Protein 7MQ3 (pdb70)

Secondary structure (DSSP, 8-state):
-TT-HHHHHHHHHHHHHHHHHHHHHTT--HHHHHHHHHHHHHHHHHHHHHHHHHHHHHHHHS--SSHHHHHHHHHHHHHHHH-

Foldseek 3Di:
DPPDVLVVLVVVLVVLVVVLVVCVVVVHDPVVSVVSVVVSVVSVVVSVLVVLVVVLVCLVVVDDPPVVVSVVVNVVSVVVVVD

Structure (mmCIF, N/CA/C/O backbone):
data_7MQ3
#
_entry.id   7MQ3
#
_cell.length_a   31.910
_cell.length_b   66.930
_cell.length_c   76.050
_cell.angle_alpha   90.000
_cell.angle_beta   90.000
_cell.angle_gamma   90.000
#
_symmetry.space_group_name_H-M   'I 2 2 2'
#
loop_
_entity.id
_entity.type
_entity.pdbx_description
1 polymer 'Copper-sensing transcriptional repressor csoR'
2 non-polymer '2-(N-MORPHOLINO)-ETHANESULFONIC ACID'
3 non-polymer 'SODIUM ION'
4 water water
#
loop_
_atom_site.group_PDB
_atom_site.id
_atom_site.type_symbol
_atom_site.label_atom_id
_atom_site.label_alt_id
_atom_site.label_comp_id
_atom_site.label_asym_id
_atom_site.label_entity_id
_atom_site.label_seq_id
_atom_site.pdbx_PDB_ins_code
_atom_site.Cartn_x
_atom_site.Cartn_y
_atom_site.Cartn_z
_atom_site.occupancy
_atom_site.B_iso_or_equiv
_atom_site.auth_seq_id
_atom_site.auth_comp_id
_atom_site.auth_asym_id
_atom_site.auth_atom_id
_atom_site.pdbx_PDB_model_num
ATOM 1 N N . GLY A 1 1 ? 14.67831 11.75801 18.80699 1.000 51.21209 1 GLY A N 1
ATOM 2 C CA . GLY A 1 1 ? 14.66835 10.31332 19.17029 1.000 49.63323 1 GLY A CA 1
ATOM 3 C C . GLY A 1 1 ? 13.84128 9.47393 18.22066 1.000 49.52038 1 GLY A C 1
ATOM 4 O O . GLY A 1 1 ? 13.64467 9.84741 17.06794 1.000 48.36984 1 GLY A O 1
ATOM 10 N N . THR A 1 2 ? 13.35312 8.33216 18.71079 1.000 54.45178 2 THR A N 1
ATOM 11 C CA . THR A 1 2 ? 13.05577 7.21564 17.82007 1.000 54.27284 2 THR A CA 1
ATOM 12 C C . THR A 1 2 ? 11.86721 7.53018 16.91938 1.000 51.42805 2 THR A C 1
ATOM 13 O O . THR A 1 2 ? 11.88416 7.21167 15.72494 1.000 48.76213 2 THR A O 1
ATOM 24 N N . ASN A 1 3 ? 10.82620 8.15479 17.47210 1.000 50.93050 3 ASN A N 1
ATOM 25 C CA . ASN A 1 3 ? 9.54677 8.30184 16.79102 1.000 51.45981 3 ASN A CA 1
ATOM 26 C C . ASN A 1 3 ? 9.31764 9.72407 16.28880 1.000 50.13073 3 ASN A C 1
ATOM 27 O O . ASN A 1 3 ? 8.17087 10.11943 16.05746 1.000 51.29095 3 ASN A O 1
ATOM 38 N N . SER A 1 4 ? 10.38415 10.50109 16.12098 1.000 48.40622 4 SER A N 1
ATOM 39 C CA . SER A 1 4 ? 10.24171 11.94180 15.96984 1.000 43.04327 4 SER A CA 1
ATOM 40 C C . SER A 1 4 ? 9.57712 12.27312 14.63946 1.000 39.60542 4 SER A C 1
ATOM 41 O O . SER A 1 4 ? 9.85517 11.64869 13.61228 1.000 38.27917 4 SER A O 1
ATOM 49 N N . LYS A 1 5 ? 8.69600 13.27390 14.66198 1.000 36.60491 5 LYS A N 1
ATOM 50 C CA . LYS A 1 5 ? 7.98438 13.65514 13.44884 1.000 32.06603 5 LYS A CA 1
ATOM 51 C C . LYS A 1 5 ? 8.91941 14.21686 12.38725 1.000 29.21235 5 LYS A C 1
ATOM 52 O O . LYS A 1 5 ? 8.55788 14.24281 11.20524 1.000 28.58595 5 LYS A O 1
ATOM 71 N N . TYR A 1 6 ? 10.10888 14.67392 12.77619 1.000 28.96488 6 TYR A N 1
ATOM 72 C CA . TYR A 1 6 ? 11.05063 15.19067 11.79237 1.000 27.71249 6 TYR A CA 1
ATOM 73 C C . TYR A 1 6 ? 11.70489 14.07573 10.99270 1.000 26.60167 6 TYR A C 1
ATOM 74 O O . TYR A 1 6 ? 12.01060 14.26729 9.81115 1.000 27.31999 6 TYR A O 1
ATOM 92 N N . ILE A 1 7 ? 11.91224 12.91000 11.60309 1.000 26.69080 7 ILE A N 1
ATOM 93 C CA . ILE A 1 7 ? 12.29074 11.73105 10.82867 1.000 27.06428 7 ILE A CA 1
ATOM 94 C C . ILE A 1 7 ? 11.24295 11.44174 9.76014 1.000 24.80919 7 ILE A C 1
ATOM 95 O O . ILE A 1 7 ? 11.57182 11.19523 8.59513 1.000 23.43802 7 ILE A O 1
ATOM 111 N N . THR A 1 8 ? 9.96557 11.47542 10.14123 1.000 24.33008 8 THR A N 1
ATOM 112 C CA . THR A 1 8 ? 8.90339 11.16699 9.18791 1.000 22.38321 8 THR A CA 1
ATOM 113 C C . THR A 1 8 ? 8.86562 12.19090 8.06225 1.000 23.15330 8 THR A C 1
ATOM 114 O O . THR A 1 8 ? 8.74523 11.82864 6.88436 1.000 20.83770 8 THR A O 1
ATOM 125 N N . ALA A 1 9 ? 8.98229 13.47626 8.39972 1.000 22.19320 9 ALA A N 1
ATOM 126 C CA . ALA A 1 9 ? 8.98243 14.50988 7.37163 1.000 22.89278 9 ALA A CA 1
ATOM 127 C C . ALA A 1 9 ? 10.13468 14.31755 6.39384 1.000 20.68769 9 ALA A C 1
ATOM 128 O O . ALA A 1 9 ? 9.95970 14.46692 5.17922 1.000 19.96653 9 ALA A O 1
ATOM 135 N N . LEU A 1 10 ? 11.32578 13.99628 6.90057 1.000 20.15867 10 LEU A N 1
ATOM 136 C CA . LEU A 1 10 ? 12.46551 13.82536 6.00660 1.000 20.22395 10 LEU A CA 1
ATOM 137 C C . LEU A 1 10 ? 12.36349 12.53246 5.20849 1.000 18.88234 10 LEU A C 1
ATOM 138 O O . LEU A 1 10 ? 12.86079 12.46296 4.07925 1.000 19.37424 10 LEU A O 1
ATOM 154 N N . LYS A 1 11 ? 11.72132 11.50571 5.76703 1.000 18.96918 11 LYS A N 1
ATOM 155 C CA . LYS A 1 11 ? 11.46248 10.29821 4.99136 1.000 19.19808 11 LYS A CA 1
ATOM 156 C C . LYS A 1 11 ? 10.48029 10.55892 3.85727 1.000 19.05852 11 LYS A C 1
ATOM 157 O O . LYS A 1 11 ? 10.59211 9.94542 2.78986 1.000 18.52146 11 LYS A O 1
ATOM 176 N N . ARG A 1 12 ? 9.52544 11.46853 4.05753 1.000 19.32686 12 ARG A N 1
ATOM 177 C CA . ARG A 1 12 ? 8.67191 11.89019 2.95221 1.000 19.02966 12 ARG A CA 1
ATOM 178 C C . ARG A 1 12 ? 9.49036 12.56671 1.86190 1.000 18.83465 12 ARG A C 1
ATOM 179 O O . ARG A 1 12 ? 9.32730 12.27227 0.67327 1.000 21.31097 12 ARG A O 1
ATOM 200 N N . SER A 1 13 ? 10.37543 13.48571 2.24877 1.000 18.14789 13 SER A N 1
ATOM 201 C CA . SER A 1 13 ? 11.20936 14.16461 1.26214 1.000 17.50910 13 SER A CA 1
ATOM 202 C C . SER A 1 13 ? 12.14896 13.18665 0.57003 1.000 19.29260 13 SER A C 1
ATOM 203 O O . SER A 1 13 ? 12.39435 13.29546 -0.63698 1.000 21.45570 13 SER A O 1
ATOM 211 N N . GLU A 1 14 ? 12.68367 12.22497 1.32263 1.000 18.52442 14 GLU A N 1
ATOM 212 C CA . GLU A 1 14 ? 13.51551 11.18074 0.73509 1.000 19.99782 14 GLU A CA 1
ATOM 213 C C . GLU A 1 14 ? 12.76347 10.43603 -0.35731 1.000 20.20575 14 GLU A C 1
ATOM 214 O O . GLU A 1 14 ? 13.28465 10.23109 -1.46003 1.000 20.72694 14 GLU A O 1
ATOM 226 N N . GLY A 1 15 ? 11.53190 10.01963 -0.07325 1.000 19.70872 15 GLY A N 1
ATOM 227 C CA . GLY A 1 15 ? 10.75517 9.32349 -1.08369 1.000 22.97717 15 GLY A CA 1
ATOM 228 C C . GLY A 1 15 ? 10.42055 10.20634 -2.26908 1.000 21.95352 15 GLY A C 1
ATOM 229 O O . GLY A 1 15 ? 10.43219 9.75449 -3.41682 1.000 23.05613 15 GLY A O 1
ATOM 233 N N . GLN A 1 16 ? 10.11264 11.47703 -2.00868 1.000 21.21683 16 GLN A N 1
ATOM 234 C CA . GLN A 1 16 ? 9.81366 12.39735 -3.09718 1.000 23.72505 16 GLN A CA 1
ATOM 235 C C . GLN A 1 16 ? 11.01898 12.57283 -4.00845 1.000 21.46168 16 GLN A C 1
ATOM 236 O O . GLN A 1 16 ? 10.87389 12.66402 -5.23264 1.000 22.93502 16 GLN A O 1
ATOM 250 N N . LEU A 1 17 ? 12.21870 12.63050 -3.43021 1.000 21.26369 17 LEU A N 1
ATOM 251 C CA . LEU A 1 17 ? 13.42122 12.71185 -4.24953 1.000 20.14876 17 LEU A CA 1
ATOM 252 C C . LEU A 1 17 ? 13.54681 11.49681 -5.15690 1.000 21.82383 17 LEU A C 1
ATOM 253 O O . LEU A 1 17 ? 13.97860 11.61684 -6.30608 1.000 20.62204 17 LEU A O 1
ATOM 270 N N . ARG A 1 18 ? 13.16715 10.31849 -4.66164 1.000 22.84325 18 ARG A N 1
ATOM 271 C CA . ARG A 1 18 ? 13.17484 9.13443 -5.51401 1.000 24.03861 18 ARG A CA 1
ATOM 272 C C . ARG A 1 18 ? 12.19391 9.28568 -6.66739 1.000 25.98523 18 ARG A C 1
ATOM 273 O O . ARG A 1 18 ? 12.51025 8.94684 -7.81455 1.000 26.02764 18 ARG A O 1
ATOM 294 N N . GLY A 1 19 ? 10.99639 9.79633 -6.38470 1.000 27.24346 19 GLY A N 1
ATOM 295 C CA . GLY A 1 19 ? 10.05493 10.06998 -7.45444 1.000 26.49856 19 GLY A CA 1
ATOM 296 C C . GLY A 1 19 ? 10.60414 11.04925 -8.47508 1.000 22.70957 19 GLY A C 1
ATOM 297 O O . GLY A 1 19 ? 10.41147 10.87699 -9.67913 1.000 25.65618 19 GLY A O 1
ATOM 301 N N . ILE A 1 20 ? 11.28880 12.09128 -8.00380 1.000 23.75339 20 ILE A N 1
ATOM 302 C CA . ILE A 1 20 ? 11.81498 13.09351 -8.92423 1.000 22.21936 20 ILE A CA 1
ATOM 303 C C . ILE A 1 20 ? 12.91716 12.49583 -9.78500 1.000 20.72464 20 ILE A C 1
ATOM 304 O O . ILE A 1 20 ? 13.05089 12.83327 -10.96598 1.000 22.08228 20 ILE A O 1
ATOM 320 N N . GLN A 1 21 ? 13.72602 11.60387 -9.21032 1.000 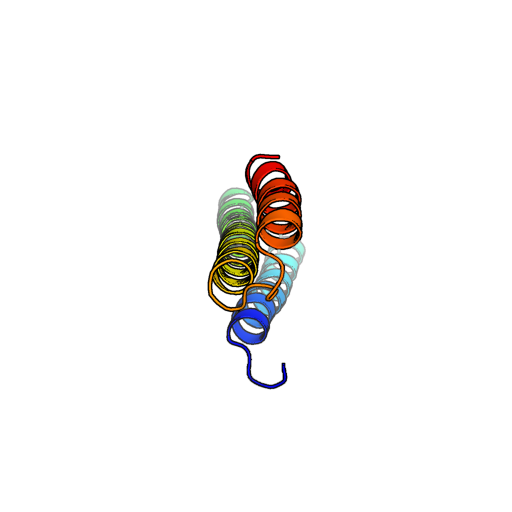21.51938 21 GLN A N 1
ATOM 321 C CA . GLN A 1 21 ? 14.71606 10.89147 -10.00855 1.000 23.31933 21 GLN A CA 1
ATOM 322 C C . GLN A 1 21 ? 14.05734 10.16468 -11.17252 1.000 24.58822 21 GLN A C 1
ATOM 323 O O . GLN A 1 21 ? 14.58792 10.1532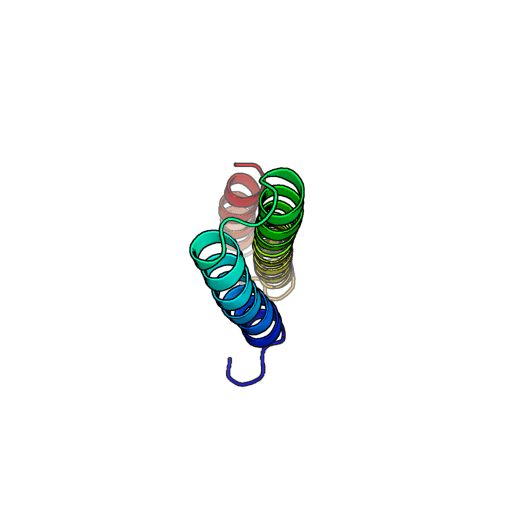1 -12.28860 1.000 24.43003 21 GLN A O 1
ATOM 337 N N . LYS A 1 22 ? 12.89432 9.55811 -10.93532 1.000 26.53271 22 LYS A N 1
ATOM 338 C CA . LYS A 1 22 ? 12.17785 8.89354 -12.01674 1.000 26.60983 22 LYS A CA 1
ATOM 339 C C . LYS A 1 22 ? 11.69706 9.89422 -13.05973 1.000 28.95388 22 LYS A C 1
ATOM 340 O O . LYS A 1 22 ? 11.74759 9.61726 -14.26272 1.000 28.31216 22 LYS A O 1
ATOM 359 N N . MET A 1 23 ? 11.20680 11.05419 -12.61730 1.000 27.54103 23 MET A N 1
ATOM 360 C CA . MET A 1 23 ? 10.78225 12.07922 -13.56381 1.000 25.91746 23 MET A CA 1
ATOM 361 C C . MET A 1 23 ? 11.92801 12.47660 -14.48390 1.000 27.64873 23 MET A C 1
ATOM 362 O O . MET A 1 23 ? 11.72558 12.69146 -15.68482 1.000 29.96199 23 MET A O 1
ATOM 376 N N . ILE A 1 24 ? 13.14176 12.56765 -13.93889 1.000 25.60961 24 ILE A N 1
ATOM 377 C CA . ILE A 1 24 ? 14.29728 12.91380 -14.75951 1.000 26.87300 24 ILE A CA 1
ATOM 378 C C . ILE A 1 24 ? 14.66178 11.76131 -15.68322 1.000 30.65930 24 ILE A C 1
ATOM 379 O O . ILE A 1 24 ? 14.94705 11.96431 -16.87002 1.000 30.84939 24 ILE A O 1
ATOM 395 N N . GLU A 1 25 ? 14.65991 10.53306 -15.16059 1.000 32.97108 25 GLU A N 1
ATOM 396 C CA . GLU A 1 25 ? 14.84969 9.36653 -16.01382 1.000 38.20784 25 GLU A CA 1
ATOM 397 C C . GLU A 1 25 ? 13.89545 9.39603 -17.19830 1.000 36.98485 25 GLU A C 1
ATOM 398 O O . GLU A 1 25 ? 14.25731 8.99743 -18.31099 1.000 41.21590 25 GLU A O 1
ATOM 410 N N . GLY A 1 26 ? 12.67573 9.87402 -16.98085 1.000 37.64738 26 GLY A N 1
ATOM 411 C CA . GLY A 1 26 ? 11.65136 9.88895 -18.00076 1.000 38.29221 26 GLY A CA 1
ATOM 412 C C . GLY A 1 26 ? 11.54277 11.17300 -18.78983 1.000 37.83204 26 GLY A C 1
ATOM 413 O O . GLY A 1 26 ? 10.57919 11.33852 -19.54555 1.000 40.18700 26 GLY A O 1
ATOM 417 N N . ASP A 1 27 ? 12.49896 12.08652 -18.63657 1.000 37.22113 27 ASP A N 1
ATOM 418 C CA . ASP A 1 27 ? 12.50351 13.34935 -19.37035 1.000 39.40834 27 ASP A CA 1
ATOM 419 C C . ASP A 1 27 ? 11.17170 14.07938 -19.22401 1.000 39.08239 27 ASP A C 1
ATOM 420 O O . ASP A 1 27 ? 10.66499 14.69474 -20.16466 1.000 42.12658 27 ASP A O 1
ATOM 429 N N . ARG A 1 28 ? 10.60471 14.01769 -18.02190 1.000 39.81109 28 ARG A N 1
ATOM 430 C CA . ARG A 1 28 ? 9.38368 14.74822 -17.72856 1.000 42.52474 28 ARG A CA 1
ATOM 431 C C . ARG A 1 28 ? 9.61657 16.25053 -17.86671 1.000 44.04566 28 ARG A C 1
ATOM 432 O O . ARG A 1 28 ? 10.75237 16.73646 -17.87458 1.000 41.94823 28 ARG A O 1
ATOM 453 N N . ASP A 1 29 ? 8.51486 16.98950 -17.97622 1.000 48.38824 29 ASP A N 1
ATOM 454 C CA . ASP A 1 29 ? 8.60004 18.42512 -18.20192 1.000 51.56725 29 ASP A CA 1
ATOM 455 C C . ASP A 1 29 ? 9.38819 19.08030 -17.07760 1.000 43.11988 29 ASP A C 1
ATOM 456 O O . ASP A 1 29 ? 9.14055 18.82146 -15.89601 1.000 42.67961 29 ASP A O 1
ATOM 466 N N . CYS A 1 30 ? 10.35300 19.92227 -17.45427 1.000 41.34252 30 CYS A N 1
ATOM 467 C CA . CYS A 1 30 ? 11.17107 20.61770 -16.46782 1.000 39.88483 30 CYS A CA 1
ATOM 468 C C . CYS A 1 30 ? 10.30846 21.29817 -15.41168 1.000 34.27622 30 CYS A C 1
ATOM 469 O O . CYS A 1 30 ? 10.67078 21.32993 -14.23336 1.000 30.86563 30 CYS A O 1
ATOM 477 N N . ALA A 1 31 ? 9.15631 21.83273 -15.81731 1.000 33.58359 31 ALA A N 1
ATOM 478 C CA . ALA A 1 31 ? 8.32531 22.58048 -14.87762 1.000 31.16811 31 ALA A CA 1
ATOM 479 C C . ALA A 1 31 ? 7.77538 21.67300 -13.78505 1.000 29.05211 31 ALA A C 1
ATOM 480 O O . ALA A 1 31 ? 7.74175 22.05898 -12.61005 1.000 29.06482 31 ALA A O 1
ATOM 487 N N . ASP A 1 32 ? 7.34146 20.46374 -14.14726 1.000 29.20693 32 ASP A N 1
ATOM 488 C CA . ASP A 1 32 ? 6.89418 19.50457 -13.14277 1.000 29.61768 32 ASP A CA 1
ATOM 489 C C . ASP A 1 32 ? 8.03693 19.12007 -12.21051 1.000 26.12049 32 ASP A C 1
ATOM 490 O O . ASP A 1 32 ? 7.86775 19.06255 -10.98651 1.000 27.09589 32 ASP A O 1
ATOM 499 N N . ILE A 1 33 ? 9.21315 18.84437 -12.77756 1.000 26.74035 33 ILE A N 1
ATOM 500 C CA . ILE A 1 33 ? 10.36372 18.47276 -11.95951 1.000 23.22788 33 ILE A CA 1
ATOM 501 C C . ILE A 1 33 ? 10.72472 19.60196 -11.00558 1.000 22.47205 33 ILE A C 1
ATOM 502 O O . ILE A 1 33 ? 10.99124 19.37204 -9.82047 1.000 23.01938 33 ILE A O 1
ATOM 518 N N . VAL A 1 34 ? 10.73471 20.84027 -11.50511 1.000 23.55363 34 VAL A N 1
ATOM 519 C CA . VAL A 1 34 ? 11.08449 21.98217 -10.66852 1.000 24.38300 34 VAL A CA 1
ATOM 520 C C . VAL A 1 34 ? 10.04804 22.18392 -9.57103 1.000 25.49886 34 VAL A C 1
ATOM 521 O O . VAL A 1 34 ? 10.39321 22.45576 -8.41520 1.000 26.64866 34 VAL A O 1
ATOM 534 N N . THR A 1 35 ? 8.76410 22.05349 -9.90800 1.000 27.54915 35 THR A N 1
ATOM 535 C CA . THR A 1 35 ? 7.71968 22.16011 -8.89447 1.000 30.92241 35 THR A CA 1
ATOM 536 C C . THR A 1 35 ? 7.95351 21.16211 -7.76712 1.000 26.56503 35 THR A C 1
ATOM 537 O O . THR A 1 35 ? 7.87639 21.51201 -6.58307 1.000 26.92243 35 THR A O 1
ATOM 548 N N . GLN A 1 36 ? 8.24786 19.90871 -8.11833 1.000 25.08024 36 GLN A N 1
ATOM 549 C CA . GLN A 1 36 ? 8.44151 18.88607 -7.09702 1.000 26.15639 36 GLN A CA 1
ATOM 550 C C . GLN A 1 36 ? 9.72288 19.12936 -6.31067 1.000 23.83282 36 GLN A C 1
ATOM 551 O O . GLN A 1 36 ? 9.74071 18.98863 -5.08243 1.000 22.88782 36 GLN A O 1
ATOM 565 N N . LEU A 1 37 ? 10.80587 19.49939 -6.99466 1.000 21.18500 37 LEU A N 1
ATOM 566 C CA . LEU A 1 37 ? 12.03746 19.81632 -6.28226 1.000 19.42465 37 LEU A CA 1
ATOM 567 C C . LEU A 1 37 ? 11.83831 20.99381 -5.33660 1.000 21.57730 37 LEU A C 1
ATOM 568 O O . LEU A 1 37 ? 12.40053 21.01609 -4.23748 1.000 22.32975 37 LEU A O 1
ATOM 584 N N . THR A 1 38 ? 11.04197 21.98049 -5.74598 1.000 24.86941 38 THR A N 1
ATOM 585 C CA . THR A 1 38 ? 10.77674 23.11873 -4.87094 1.000 25.05404 38 THR A CA 1
ATOM 586 C C . THR A 1 38 ? 10.00669 22.68560 -3.62957 1.000 24.06432 38 THR A C 1
ATOM 587 O O . TH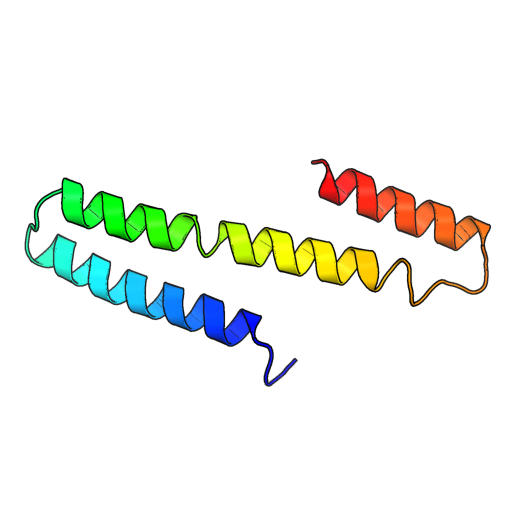R A 1 38 ? 10.26461 23.18757 -2.52817 1.000 23.88005 38 THR A O 1
ATOM 598 N N . ALA A 1 39 ? 9.07006 21.74915 -3.78286 1.000 24.76152 39 ALA A N 1
ATOM 599 C CA . ALA A 1 39 ? 8.35791 21.22134 -2.62368 1.000 24.91961 39 ALA A CA 1
ATOM 600 C C . ALA A 1 39 ? 9.31571 20.54775 -1.64997 1.000 23.67977 39 ALA A C 1
ATOM 601 O O . ALA A 1 39 ? 9.21218 20.73694 -0.43167 1.000 23.63794 39 ALA A O 1
ATOM 608 N N . VAL A 1 40 ? 10.24955 19.74641 -2.16637 1.000 21.76156 40 VAL A N 1
ATOM 609 C CA . VAL A 1 40 ? 11.24473 19.11763 -1.30428 1.000 21.61119 40 VAL A CA 1
ATOM 610 C C . VAL A 1 40 ? 12.07869 20.18007 -0.60202 1.000 20.97463 40 VAL A C 1
ATOM 611 O O . VAL A 1 40 ? 12.31285 20.11104 0.60883 1.000 21.44010 40 VAL A O 1
ATOM 624 N N . ARG A 1 41 ? 12.54082 21.18063 -1.35490 1.000 19.92447 41 ARG A N 1
ATOM 625 C CA . ARG A 1 41 ? 13.29853 22.26673 -0.74431 1.000 21.88009 41 ARG A CA 1
ATOM 626 C C . ARG A 1 41 ? 12.49877 22.92091 0.37333 1.000 23.06142 41 ARG A C 1
ATOM 627 O O . ARG A 1 41 ? 13.02212 23.17328 1.46414 1.000 23.05883 41 ARG A O 1
ATOM 648 N N . SER A 1 42 ? 11.2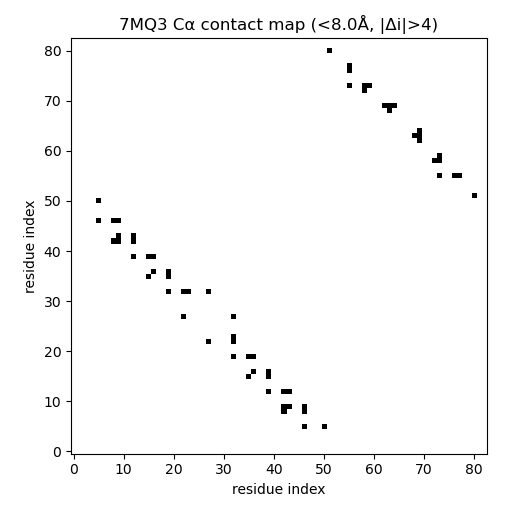1932 23.19480 0.12053 1.000 22.98808 42 SER A N 1
ATOM 649 C CA . SER A 1 42 ? 10.39953 23.85946 1.12706 1.000 24.41470 42 SER A CA 1
ATOM 650 C C 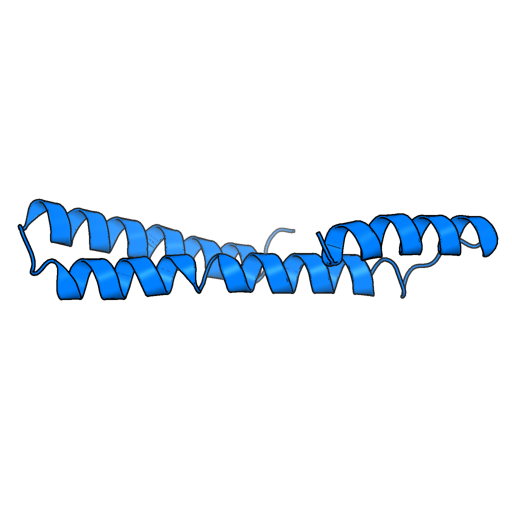. SER A 1 42 ? 10.19358 22.96910 2.34423 1.000 24.07990 42 SER A C 1
ATOM 651 O O . SER A 1 42 ? 10.17368 23.45888 3.48031 1.000 25.10387 42 SER A O 1
ATOM 659 N N A SER A 1 43 ? 10.03793 21.66263 2.13157 0.497 23.83820 43 SER A N 1
ATOM 660 N N B SER A 1 43 ? 10.04150 21.66249 2.13338 0.503 23.84344 43 SER A N 1
ATOM 661 C CA A SER A 1 43 ? 9.89663 20.74776 3.25899 0.497 25.15468 43 SER A CA 1
ATOM 662 C CA B SER A 1 43 ? 9.89405 20.75080 3.26287 0.503 25.29944 43 SER A CA 1
ATOM 663 C C A SER A 1 43 ? 11.16052 20.72919 4.10827 0.497 22.21438 43 SER A C 1
ATOM 664 C C B SER A 1 43 ? 11.16053 20.71605 4.10898 0.503 22.41961 43 SER A C 1
ATOM 665 O O A SER A 1 43 ? 11.08906 20.75388 5.34299 0.497 24.85882 43 SER A O 1
ATOM 666 O O B SER A 1 43 ? 11.08902 20.71557 5.34385 0.503 25.03253 43 SER A O 1
ATOM 681 N N . VAL A 1 44 ? 12.32762 20.69755 3.46557 1.000 20.97016 44 VAL A N 1
ATOM 682 C CA . VAL A 1 44 ? 13.58567 20.72414 4.20763 1.000 21.74254 44 VAL A CA 1
ATOM 683 C C . VAL A 1 44 ? 13.71354 22.03300 4.96995 1.000 21.83515 44 VAL A C 1
ATOM 684 O O . VAL A 1 44 ? 14.09057 22.05540 6.14790 1.000 22.15877 44 VAL A O 1
ATOM 697 N N . GLU A 1 45 ? 13.39001 23.14656 4.31021 1.000 23.26739 45 GLU A N 1
ATOM 698 C CA . GLU A 1 45 ? 13.38288 24.43508 4.98842 1.000 28.49036 45 GLU A CA 1
ATOM 699 C C . GLU A 1 45 ? 12.49462 24.39635 6.22230 1.000 23.60465 45 GLU A C 1
ATOM 700 O O . GLU A 1 45 ? 12.86531 24.90886 7.28535 1.000 25.78267 45 GLU A O 1
ATOM 712 N N . ARG A 1 46 ? 11.30758 23.80053 6.09977 1.000 24.35146 46 ARG A N 1
ATOM 713 C CA . ARG A 1 46 ? 10.38161 23.78050 7.22567 1.000 27.34926 46 ARG A CA 1
ATOM 714 C C . ARG A 1 46 ? 10.93873 22.95492 8.37768 1.000 25.94041 46 ARG A C 1
ATOM 715 O O . ARG A 1 46 ? 10.79005 23.33143 9.54490 1.000 26.20660 46 ARG A O 1
ATOM 736 N N . VAL A 1 47 ? 11.58138 21.82717 8.06972 1.000 22.07501 47 VAL A N 1
ATOM 737 C CA . VAL A 1 47 ? 12.17439 21.00824 9.12195 1.000 23.51675 47 VAL A CA 1
ATOM 738 C C . VAL A 1 47 ? 13.28370 21.77460 9.82953 1.000 22.62185 47 VAL A C 1
ATOM 739 O O . VAL A 1 47 ? 13.38717 21.74944 11.06132 1.000 22.75897 47 VAL A O 1
ATOM 752 N N . ILE A 1 48 ? 14.13161 22.46379 9.06327 1.000 24.51957 48 ILE A N 1
ATOM 753 C CA . ILE A 1 48 ? 15.16746 23.29809 9.66920 1.000 24.38770 48 ILE A CA 1
ATOM 754 C C . ILE A 1 48 ? 14.54516 24.27206 10.65930 1.000 23.09324 48 ILE A C 1
ATOM 755 O O . ILE A 1 48 ? 14.98468 24.38967 11.80833 1.000 21.89056 48 ILE A O 1
ATOM 771 N N . GLU A 1 49 ? 13.50622 24.98653 10.22395 1.000 25.80403 49 GLU A N 1
ATOM 772 C CA . GLU A 1 49 ? 12.89496 25.99637 11.08034 1.000 28.21779 49 GLU A CA 1
ATOM 773 C C . GLU A 1 49 ? 12.30905 25.36966 12.33921 1.000 27.84650 49 GLU A C 1
ATOM 774 O O . GLU A 1 49 ? 12.48666 25.89569 13.44295 1.000 28.43848 49 GLU A O 1
ATOM 786 N N . MET A 1 50 ? 11.60726 24.24431 12.19578 1.000 26.99102 50 MET A N 1
ATOM 787 C CA . MET A 1 50 ? 10.97773 23.62713 13.35797 1.000 28.41227 50 MET A CA 1
ATOM 788 C C . MET A 1 50 ? 12.01247 23.04820 14.31297 1.000 24.65400 50 MET A C 1
ATOM 789 O O . MET A 1 50 ? 11.81943 23.09284 15.53412 1.000 22.88000 50 MET A O 1
ATOM 803 N N . ILE A 1 51 ? 13.11890 22.52089 13.78723 1.000 24.11472 51 ILE A N 1
ATOM 804 C CA . ILE A 1 51 ? 14.15796 21.97750 14.65628 1.000 25.39804 51 ILE A CA 1
ATOM 805 C C . ILE A 1 51 ? 14.84058 23.09134 15.43907 1.000 23.38788 51 ILE A C 1
ATOM 806 O O . ILE A 1 51 ? 15.10123 22.95376 16.63981 1.000 23.52193 51 ILE A O 1
ATOM 822 N N . ILE A 1 52 ? 15.14424 24.20971 14.77759 1.000 22.66995 52 ILE A N 1
ATOM 823 C CA . ILE A 1 52 ? 15.72363 25.34493 15.48986 1.000 26.03003 52 ILE A CA 1
ATOM 824 C C . ILE A 1 52 ? 14.75397 25.85929 16.54334 1.000 25.85110 52 ILE A C 1
ATOM 825 O O . ILE A 1 52 ? 15.14262 26.13840 17.68347 1.000 23.54596 52 ILE A O 1
ATOM 841 N N . THR A 1 53 ? 13.47659 25.99095 16.18207 1.000 24.66742 53 THR A N 1
ATOM 842 C CA . THR A 1 53 ? 12.48991 26.49518 17.13055 1.000 26.73279 53 THR A CA 1
ATOM 843 C C . THR A 1 53 ? 12.38613 25.57795 18.34002 1.000 24.69061 53 THR A C 1
ATOM 844 O O . THR A 1 53 ? 12.36223 26.04142 19.48542 1.000 24.13547 53 THR A O 1
ATOM 855 N N . GLU A 1 54 ? 12.33137 24.26553 18.10524 1.000 24.63538 54 GLU A N 1
ATOM 856 C CA . GLU A 1 54 ? 12.29960 23.32558 19.21957 1.000 22.62208 54 GLU A CA 1
ATOM 857 C C . GLU A 1 54 ? 13.53928 23.46635 20.09342 1.000 20.54063 54 GLU A C 1
ATOM 858 O O . GLU A 1 54 ? 13.43971 23.47971 21.32441 1.000 20.39536 54 GLU A O 1
ATOM 870 N N . ALA A 1 55 ? 14.71679 23.57466 19.47408 1.000 20.38218 55 ALA A N 1
ATOM 871 C CA . ALA A 1 55 ? 15.94902 23.66619 20.25028 1.000 19.60601 55 ALA A CA 1
ATOM 872 C C . ALA A 1 55 ? 15.95321 24.91019 21.12711 1.000 19.20858 55 ALA A C 1
ATOM 873 O O . ALA A 1 55 ? 16.33750 24.85237 22.30039 1.000 19.61894 55 ALA A O 1
ATOM 880 N N . LEU A 1 56 ? 15.52460 26.04712 20.57927 1.000 19.48467 56 LEU A N 1
ATOM 881 C CA . LEU A 1 56 ? 15.52720 27.28026 21.35735 1.000 20.82778 56 LEU A CA 1
ATOM 882 C C . LEU A 1 56 ? 14.46130 27.24854 22.44562 1.000 18.37204 56 LEU A C 1
ATOM 883 O O . LEU A 1 56 ? 14.68553 27.74189 23.55560 1.000 19.83459 56 LEU A O 1
ATOM 899 N N . THR A 1 57 ? 13.29136 26.68438 22.14325 1.000 20.14025 57 THR A N 1
ATOM 900 C CA . THR A 1 57 ? 12.25008 26.57840 23.16027 1.000 21.38257 57 THR A CA 1
ATOM 901 C C . THR A 1 57 ? 12.70267 25.69105 24.31079 1.000 20.43480 57 THR A C 1
ATOM 902 O O . THR A 1 57 ? 12.42248 25.98263 25.47879 1.000 20.87961 57 THR A O 1
ATOM 913 N N . GLU A 1 58 ? 13.40685 24.60325 23.99903 1.000 17.68235 58 GLU A N 1
ATOM 914 C CA . GLU A 1 58 ? 13.96025 23.75193 25.04409 1.000 19.25352 58 GLU A CA 1
ATOM 915 C C . GLU A 1 58 ? 15.00734 24.49552 25.86086 1.000 17.68213 58 GLU A C 1
ATOM 916 O O . GLU A 1 58 ? 15.04813 24.38529 27.09506 1.000 19.80841 58 GLU A O 1
ATOM 928 N N A CYS A 1 59 ? 15.85778 25.28112 25.19539 0.434 17.85565 59 CYS A N 1
ATOM 929 N N B CYS A 1 59 ? 15.88837 25.24367 25.19349 0.566 19.20037 59 CYS A N 1
ATOM 930 C CA A CYS A 1 59 ? 16.83935 26.09025 25.90784 0.434 17.19281 59 CYS A CA 1
ATOM 931 C CA B CYS A 1 59 ? 16.82996 26.09287 25.91061 0.566 19.01143 59 CYS A CA 1
ATOM 932 C C A CYS A 1 59 ? 16.16288 27.06095 26.86632 0.434 16.37931 59 CYS A C 1
ATOM 933 C C B CYS A 1 59 ? 16.09813 26.98096 26.90547 0.566 15.91665 59 CYS A C 1
ATOM 934 O O A CYS A 1 59 ? 16.63077 27.26121 27.99327 0.434 19.21344 59 CYS A O 1
ATOM 935 O O B CYS A 1 59 ? 16.45139 27.03813 28.08893 0.566 19.28438 59 CYS A O 1
ATOM 950 N N . ILE A 1 60 ? 15.05750 27.67381 26.43621 1.000 18.06604 60 ILE A N 1
ATOM 951 C CA . ILE A 1 60 ? 14.36225 28.63941 27.27824 1.000 17.00860 60 ILE A CA 1
ATOM 952 C C . ILE A 1 60 ? 13.70186 27.93890 28.45834 1.000 17.06070 60 ILE A C 1
ATOM 953 O O . ILE A 1 60 ? 13.73493 28.43388 29.59029 1.000 17.96103 60 ILE A O 1
ATOM 970 N N . ASN A 1 61 ? 13.09081 26.78472 28.21106 1.000 18.96078 61 ASN A N 1
ATOM 971 C CA . ASN A 1 61 ? 12.22377 26.14470 29.18934 1.000 17.37731 61 ASN A CA 1
ATOM 972 C C . ASN A 1 61 ? 12.94696 25.10321 30.02845 1.000 20.79532 61 ASN A C 1
ATOM 973 O O . ASN A 1 61 ? 12.35422 24.56885 30.97280 1.000 25.73235 61 ASN A O 1
ATOM 984 N N . GLN A 1 62 ? 14.21056 24.81745 29.72578 1.000 18.93735 62 GLN A N 1
ATOM 985 C CA . GLN A 1 62 ? 15.06442 23.98225 30.56462 1.000 18.83543 62 GLN A CA 1
ATOM 986 C C . GLN A 1 62 ? 16.31587 24.76771 30.95777 1.000 18.49746 62 GLN A C 1
ATOM 987 O O . GLN A 1 62 ? 17.43419 24.39776 30.59474 1.000 19.43477 62 GLN A O 1
ATOM 1001 N N . PRO A 1 63 ? 16.14604 25.86658 31.68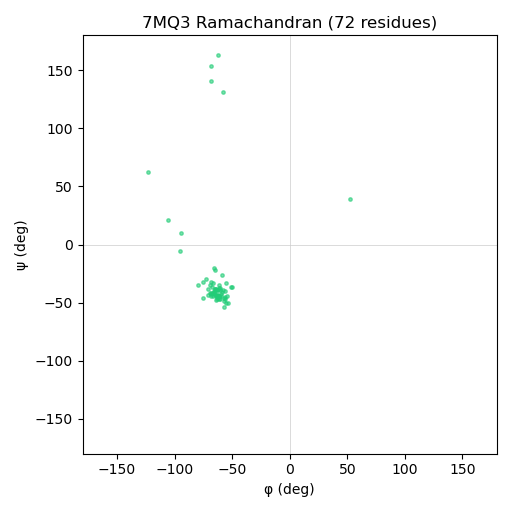969 1.000 17.69023 63 PRO A N 1
ATOM 1002 C CA . PRO A 1 63 ? 17.29806 26.73753 31.96649 1.000 17.37164 63 PRO A CA 1
ATOM 1003 C C . PRO A 1 63 ? 18.30794 26.06533 32.88088 1.000 15.86349 63 PRO A C 1
ATOM 1004 O O . PRO A 1 63 ? 17.97814 25.18362 33.67759 1.000 17.70539 63 PRO A O 1
ATOM 1015 N N . LEU A 1 64 ? 19.55986 26.49567 32.75130 1.000 15.50012 64 LEU A N 1
ATOM 1016 C CA . LEU A 1 64 ? 20.53618 26.31004 33.80985 1.000 16.04236 64 LEU A CA 1
ATOM 1017 C C . LEU A 1 64 ? 20.10628 27.05748 35.06249 1.000 15.38956 64 LEU A C 1
ATOM 1018 O O . LEU A 1 64 ? 19.46928 28.11600 34.99478 1.000 17.54751 64 LEU A O 1
ATOM 1034 N N A ASP A 1 65 ? 20.45739 26.49230 36.21878 0.599 13.37949 65 ASP A N 1
ATOM 1035 N N B ASP A 1 65 ? 20.45583 26.51168 36.22565 0.401 16.99510 65 ASP A N 1
ATOM 1036 C CA A ASP A 1 65 ? 20.22050 27.16848 37.48775 0.599 16.08749 65 ASP A CA 1
ATOM 1037 C CA B ASP A 1 65 ? 20.16743 27.21354 37.47179 0.401 19.52439 65 ASP A CA 1
ATOM 1038 C C A ASP A 1 65 ? 20.92570 28.51761 37.54831 0.599 18.72954 65 ASP A C 1
ATOM 1039 C C B ASP A 1 65 ? 20.94057 28.52528 37.58223 0.401 20.52989 65 ASP A C 1
ATOM 1040 O O A ASP A 1 65 ? 20.41517 29.45916 38.16121 0.599 24.93184 65 ASP A O 1
ATOM 1041 O O B ASP A 1 65 ? 20.48447 29.45101 38.26026 0.401 25.72411 65 ASP A O 1
ATOM 1058 N N . ASP A 1 66 ? 22.10510 28.61805 36.94144 1.000 18.69325 66 ASP A N 1
ATOM 1059 C CA . ASP A 1 66 ? 22.87583 29.85931 36.89370 1.000 16.95064 66 ASP A CA 1
ATOM 1060 C C . ASP A 1 66 ? 22.27955 30.78987 35.84424 1.000 18.01873 66 ASP A C 1
ATOM 1061 O O . ASP A 1 66 ? 22.40487 30.55280 34.63832 1.000 18.44506 66 ASP A O 1
ATOM 1070 N N . SER A 1 67 ? 21.63910 31.86943 36.30526 1.000 16.23445 67 SER A N 1
ATOM 1071 C CA . SER A 1 67 ? 20.87380 32.71189 35.39685 1.000 16.51340 67 SER A CA 1
ATOM 1072 C C . SER A 1 67 ? 21.78480 33.45072 34.42729 1.000 13.25316 67 SER A C 1
ATOM 1073 O O . SER A 1 67 ? 21.39227 33.71304 33.28632 1.000 13.91842 67 SER A O 1
ATOM 1081 N N . GLU A 1 68 ? 22.99258 33.80553 34.86412 1.000 16.16285 68 GLU A N 1
ATOM 1082 C CA . GLU A 1 68 ? 23.93270 34.46891 33.96981 1.000 16.35560 68 GLU A CA 1
ATOM 1083 C C . GLU A 1 68 ? 24.41468 33.51796 32.88501 1.000 15.51900 68 GLU A C 1
ATOM 1084 O O . GLU A 1 68 ? 24.49245 33.89176 31.70817 1.000 16.92642 68 GLU A O 1
ATOM 1096 N N . ALA A 1 69 ? 24.75919 32.28853 33.26469 1.000 17.88159 69 ALA A N 1
ATOM 1097 C CA . ALA A 1 69 ? 25.11779 31.29031 32.26603 1.000 16.55081 69 ALA A CA 1
ATOM 1098 C C . ALA A 1 69 ? 23.95854 31.01557 31.32212 1.000 18.88456 69 ALA A C 1
ATOM 1099 O O . ALA A 1 69 ? 24.17294 30.77628 30.12969 1.000 20.97689 69 ALA A O 1
ATOM 1106 N N . GLN A 1 70 ? 22.72691 31.05168 31.83157 1.000 17.17103 70 GLN A N 1
ATOM 1107 C CA . GLN A 1 70 ? 21.57196 30.79458 30.98018 1.000 15.33781 70 GLN A CA 1
ATOM 1108 C C . GLN A 1 70 ? 21.40932 31.89087 29.93666 1.000 18.57627 70 GLN A C 1
ATOM 1109 O O . GLN A 1 70 ? 21.11063 31.60762 28.77288 1.000 20.01896 70 GLN A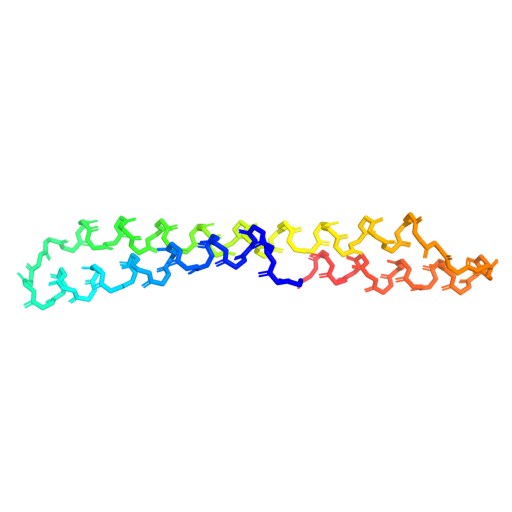 O 1
ATOM 1123 N N . LYS A 1 71 ? 21.60344 33.15000 30.32810 1.000 17.33998 71 LYS A N 1
ATOM 1124 C CA . LYS A 1 71 ? 21.56478 34.23011 29.35136 1.000 18.12418 71 LYS A CA 1
ATOM 1125 C C . LYS A 1 71 ? 22.55683 33.97684 28.22408 1.000 19.87671 71 LYS A C 1
ATOM 1126 O O . LYS A 1 71 ? 22.21919 34.08522 27.04211 1.000 20.14268 71 LYS A O 1
ATOM 1145 N N . GLU A 1 72 ? 23.80609 33.68017 28.58277 1.000 19.80613 72 GLU A N 1
ATOM 1146 C CA . GLU A 1 72 ? 24.82820 33.45134 27.56861 1.000 22.39602 72 GLU A CA 1
ATOM 1147 C C . GLU A 1 72 ? 24.45095 32.27686 26.67892 1.000 23.11183 72 GLU A C 1
ATOM 1148 O O . GLU A 1 72 ? 24.66317 32.31243 25.46071 1.000 26.34855 72 GLU A O 1
ATOM 1160 N N . ARG A 1 73 ? 23.87693 31.23353 27.27169 1.000 26.22973 73 ARG A N 1
ATOM 1161 C CA . ARG A 1 73 ? 23.37743 30.10773 26.49192 1.000 25.93597 73 ARG A CA 1
ATOM 1162 C C . ARG A 1 73 ? 22.29483 30.55031 25.52023 1.000 27.34176 73 ARG A C 1
ATOM 1163 O O . ARG A 1 73 ? 22.32151 30.18685 24.33835 1.000 33.88574 73 ARG A O 1
ATOM 1184 N N . LEU A 1 74 ? 21.32648 31.33721 25.99016 1.000 27.97521 74 LEU A N 1
ATOM 1185 C CA . LEU A 1 74 ? 20.27398 31.80130 25.09392 1.000 29.88183 74 LEU A CA 1
ATOM 1186 C C . LEU A 1 74 ? 20.84323 32.69409 23.99886 1.000 34.15199 74 LEU A C 1
ATOM 1187 O O . LEU A 1 74 ? 20.41690 32.62029 22.84149 1.000 35.97575 74 LEU A O 1
ATOM 1203 N N . GLU A 1 75 ? 21.81145 33.54277 24.34474 1.000 33.47855 75 GLU A N 1
ATOM 1204 C CA . GLU A 1 75 ?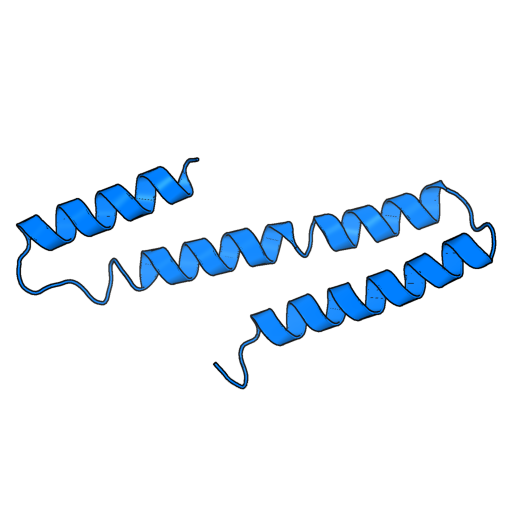 22.38414 34.44805 23.35591 1.000 33.39675 75 GLU A CA 1
ATOM 1205 C C . GLU A 1 75 ? 23.09144 33.67152 22.25387 1.000 34.64181 75 GLU A C 1
ATOM 1206 O O . GLU A 1 75 ? 22.90660 33.94875 21.06307 1.000 36.16817 75 GLU A O 1
ATOM 1218 N N . LYS A 1 76 ? 23.92121 32.70191 22.63587 1.000 35.08456 76 LYS A N 1
ATOM 1219 C CA . LYS A 1 76 ? 24.53944 31.84557 21.63037 1.000 40.14050 76 LYS A CA 1
ATOM 1220 C C . LYS A 1 76 ? 23.48910 31.18215 20.75351 1.000 44.22944 76 LYS A C 1
ATOM 1221 O O . LYS A 1 76 ? 23.72939 30.95097 19.56310 1.000 47.76424 76 LYS A O 1
ATOM 1240 N N . ALA A 1 77 ? 22.32124 30.87303 21.31848 1.000 42.81183 77 ALA A N 1
ATOM 1241 C CA . ALA A 1 77 ? 21.29958 30.14900 20.57320 1.000 45.69283 77 ALA A CA 1
ATOM 1242 C C . ALA A 1 77 ? 20.51884 31.06590 19.64364 1.000 49.98005 77 ALA A C 1
ATOM 1243 O O . ALA A 1 77 ? 20.11855 30.64334 18.55246 1.000 45.59900 77 ALA A O 1
ATOM 1250 N N . ILE A 1 78 ? 20.29074 32.31443 20.04461 1.000 55.45559 78 ILE A N 1
ATOM 1251 C CA . ILE A 1 78 ? 19.49372 33.20571 19.20975 1.000 65.10600 78 ILE A CA 1
ATOM 1252 C C . ILE A 1 78 ? 20.29411 33.69516 18.01037 1.000 69.30444 78 ILE A C 1
ATOM 1253 O O . ILE A 1 78 ? 19.79010 33.70808 16.88274 1.000 71.14866 78 ILE A O 1
ATOM 1269 N N . ARG A 1 79 ? 21.53666 34.13149 18.22803 1.000 76.12295 79 ARG A N 1
ATOM 1270 C CA . ARG A 1 79 ? 22.38988 34.53330 17.11638 1.000 81.91044 79 ARG A CA 1
ATOM 1271 C C . ARG A 1 79 ? 22.60795 33.40085 16.11952 1.000 84.91853 79 ARG A C 1
ATOM 1272 O O . ARG A 1 79 ? 22.85269 33.67621 14.94131 1.000 90.48994 79 ARG A O 1
ATOM 1293 N N . TYR A 1 80 ? 22.51567 32.14580 16.56311 1.000 75.68545 80 TYR A N 1
ATOM 1294 C CA . TYR A 1 80 ? 22.42867 31.02464 15.63252 1.000 65.26669 80 TYR A CA 1
ATOM 1295 C C . TYR A 1 80 ? 21.12658 31.05589 14.84474 1.000 61.60304 80 TYR A C 1
ATOM 1296 O O . TYR A 1 80 ? 21.12649 30.82776 13.62879 1.000 53.91077 80 TYR A O 1
ATOM 1314 N N . LEU A 1 81 ? 20.00417 31.32380 15.51473 1.000 66.66866 81 LEU A N 1
ATOM 1315 C CA . LEU A 1 81 ? 18.73115 31.43147 14.81161 1.000 62.78817 81 LEU A CA 1
ATOM 1316 C C . LEU A 1 81 ? 18.80101 32.49290 13.72299 1.000 64.97464 81 LEU A C 1
ATOM 1317 O O . LEU A 1 81 ? 18.48796 32.22789 12.55703 1.000 68.13490 81 LEU A O 1
ATOM 1321 N N . ILE A 1 82 ? 19.20932 33.71061 14.08687 1.000 65.38526 82 ILE A N 1
ATOM 1322 C CA . ILE A 1 82 ? 19.13673 34.82418 13.15155 1.000 68.15666 82 ILE A CA 1
ATOM 1323 C C . ILE A 1 82 ? 20.05661 34.61239 11.95969 1.000 74.69060 82 ILE A C 1
ATOM 1324 O O . ILE A 1 82 ? 19.85538 35.22534 10.90796 1.000 72.75988 82 ILE A O 1
ATOM 1340 N N . LYS A 1 83 ? 21.07173 33.76618 12.10041 1.000 79.55246 83 LYS A N 1
ATOM 1341 C CA . LYS A 1 83 ? 22.10555 33.63232 11.07736 1.000 82.97654 83 LYS A CA 1
ATOM 1342 C C . LYS A 1 83 ? 22.10722 32.21181 10.52157 1.000 82.30826 83 LYS A C 1
ATOM 1343 O O . LYS A 1 83 ? 23.00309 31.82450 9.77074 1.000 82.71597 83 LYS A O 1
#

Sequence (83 aa):
GTNSKYITALKRSEGQLRGIQKMIEGDRDCADIVTQLTAVRSSSVERVIEMIITEALTECCINQPLDDDSEAQKERLEKAIRYLIK

Radius of gyration: 18.47 Å; Cα contacts (8 Å, |Δi|>4): 35; chains: 1; bounding box: 18×28×57 Å

InterPro domains:
  IPR003735 Metal-sensitive transcriptional repressor [PF02583] (3-79)
  IPR003735 Metal-sensitive transcriptional repressor [PTHR33677] (3-82)
  IPR038390 Metal-sensitive repressor, helix protomer superfamily [G3DSA:1.20.58.1000] (2-84)

Solvent-accessible surface area: 6728 Å² total; per-residue (Å²): 95,131,144,35,121,22,70,62,26,76,128,161,5,87,27,73,74,128,30,4,110,148,18,100,152,52,132,122,102,95,70,59,20,78,91,82,72,48,48,11,138,49,34,59,76,148,8,93,117,39,79,45,83,93,58,33,67,98,10,100,106,110,77,88,157,83,73,103,34,15,120,100,80,48,76,156,21,80,138,156,40,134,201

Organism: Streptococcus pneumoniae serotype 2 (strain D39 / NCTC 7466) (NCBI:txid373153)

B-factor: mean 37.78, std 18.64, range [13.25, 110.11]

Nearest PDB structures (foldseek):
  7mq3-assembly1_A  TM=1.012E+00  e=1.207E-11  Streptococcus pneumoniae D39
  7mq1-assembly1_B  TM=8.906E-01  e=4.088E-10  Streptococcus pneumoniae D39
  7mq2-assembly1_D  TM=8.369E-01  e=1.087E-09  Streptococcus pneumoniae D39
  7mq2-assembly1_A  TM=7.597E-01  e=1.918E-08  Streptococcus pneumoniae D39
  5fmn-assembly1_B  TM=8.005E-01  e=5.737E-04  Synechocystis sp. PCC 6803